Protein AF-A0A523VPF3-F1 (afdb_monomer)

pLDDT: mean 71.98, std 19.24, range [26.45, 93.44]

Solvent-accessible surface area (backbone atoms only — not comparable to full-atom values): 8593 Å² total; per-residue (Å²): 136,82,85,84,82,75,69,85,78,54,61,77,72,62,77,73,58,95,76,75,74,89,70,89,65,95,62,53,71,66,55,55,49,50,55,58,32,53,62,47,36,77,80,47,82,58,47,61,49,50,50,54,49,50,55,49,55,48,48,62,71,76,39,93,63,62,76,90,41,52,68,61,48,52,54,50,41,59,75,72,75,54,79,53,62,49,68,51,99,86,69,49,79,47,74,46,58,66,53,52,50,51,50,53,50,53,48,63,76,42,42,68,62,51,51,50,61,74,62,42,91,61,55,69,58,53,54,54,55,55,59,63,66,74,77,117

Mean predicted aligned error: 12.65 Å

Nearest PDB structures (foldseek):
  2xhs-assembly1_A  TM=2.782E-01  e=6.557E+00  Drosophila melanogaster

Secondary structure (DSSP, 8-state):
-------TTTHHHHTTSTT---------HHHHHHHHHHHHHTTSTTHHHHHHHHHHHHHHHH----TT-HHHHHHHHHHHT---EEE-TTS-EEE-HHHHHHHHHHHHHTHHHHHHHHH-TTHHHHHHHHHTTS--

Radius of gyration: 18.97 Å; Cα contacts (8 Å, |Δi|>4): 61; chains: 1; bounding box: 59×37×50 Å

Structure (mmCIF, N/CA/C/O backbone):
data_AF-A0A523VPF3-F1
#
_entry.id   AF-A0A523VPF3-F1
#
loop_
_atom_site.group_PDB
_atom_site.id
_atom_site.type_symbol
_atom_site.label_atom_id
_atom_site.label_alt_id
_atom_site.label_comp_id
_atom_site.label_asym_id
_atom_site.label_entity_id
_atom_site.label_seq_id
_atom_site.pdbx_PDB_ins_code
_atom_site.Cartn_x
_atom_site.Cartn_y
_atom_site.Cartn_z
_atom_site.occupancy
_atom_site.B_iso_or_equiv
_atom_site.auth_seq_id
_atom_site.auth_comp_id
_atom_site.auth_asym_id
_atom_site.auth_atom_id
_atom_site.pdbx_PDB_model_num
ATOM 1 N N . MET A 1 1 ? 1.398 -26.140 -9.622 1.00 32.06 1 MET A N 1
ATOM 2 C CA . MET A 1 1 ? 0.901 -25.031 -8.780 1.00 32.06 1 MET A CA 1
ATOM 3 C C . MET A 1 1 ? 2.091 -24.473 -8.028 1.00 32.06 1 MET A C 1
ATOM 5 O O . MET A 1 1 ? 2.711 -25.220 -7.288 1.00 32.06 1 MET A O 1
ATOM 9 N N . VAL A 1 2 ? 2.483 -23.229 -8.301 1.00 26.45 2 VAL A N 1
ATOM 10 C CA . VAL A 1 2 ? 3.569 -22.561 -7.570 1.00 26.45 2 VAL A CA 1
ATOM 11 C C . VAL A 1 2 ? 2.943 -21.930 -6.334 1.00 26.45 2 VAL A C 1
ATOM 13 O O . VAL A 1 2 ? 1.971 -21.189 -6.465 1.00 26.45 2 VAL A O 1
ATOM 16 N N . ASN A 1 3 ? 3.451 -22.278 -5.156 1.00 33.56 3 ASN A N 1
ATOM 17 C CA . ASN A 1 3 ? 3.017 -21.706 -3.888 1.00 33.56 3 ASN A CA 1
ATOM 18 C C . ASN A 1 3 ? 3.435 -20.224 -3.865 1.00 33.56 3 ASN A C 1
ATOM 20 O O . ASN A 1 3 ? 4.627 -19.927 -3.885 1.00 33.56 3 ASN A O 1
ATOM 24 N N . ARG A 1 4 ? 2.462 -19.308 -3.941 1.00 42.41 4 ARG A N 1
ATOM 25 C CA . ARG A 1 4 ? 2.676 -17.849 -4.049 1.00 42.41 4 ARG A CA 1
ATOM 26 C C . ARG A 1 4 ? 2.771 -17.156 -2.684 1.00 42.41 4 ARG A C 1
ATOM 28 O O . ARG A 1 4 ? 2.787 -15.934 -2.627 1.00 42.41 4 ARG A O 1
ATOM 35 N N . THR A 1 5 ? 2.825 -17.921 -1.598 1.00 45.38 5 THR A N 1
ATOM 36 C CA . THR A 1 5 ? 2.655 -17.410 -0.235 1.00 45.38 5 THR A CA 1
ATOM 37 C C . THR A 1 5 ? 3.970 -17.427 0.540 1.00 45.38 5 THR A C 1
ATOM 39 O O . THR A 1 5 ? 4.071 -18.028 1.604 1.00 45.38 5 THR A O 1
ATOM 42 N N . LEU A 1 6 ? 5.013 -16.808 -0.006 1.00 42.31 6 LEU A N 1
ATOM 43 C CA . LEU A 1 6 ? 6.240 -16.543 0.746 1.00 42.31 6 LEU A CA 1
ATOM 44 C C . LEU A 1 6 ? 6.408 -15.031 0.889 1.00 42.31 6 LEU A C 1
ATOM 46 O O . LEU A 1 6 ? 7.237 -14.410 0.235 1.00 42.31 6 LEU A O 1
ATOM 50 N N . ASP A 1 7 ? 5.569 -14.461 1.753 1.00 45.34 7 ASP A N 1
ATOM 51 C CA . ASP A 1 7 ? 5.782 -13.144 2.351 1.00 45.34 7 ASP A CA 1
ATOM 52 C C . ASP A 1 7 ? 6.894 -13.300 3.405 1.00 45.34 7 ASP A C 1
ATOM 54 O O . ASP A 1 7 ? 6.670 -13.734 4.539 1.00 45.34 7 ASP A O 1
ATOM 58 N N . TYR A 1 8 ? 8.138 -13.034 2.998 1.00 47.47 8 TYR A N 1
ATOM 59 C CA . TYR A 1 8 ? 9.315 -13.115 3.871 1.00 47.47 8 TYR A CA 1
ATOM 60 C C . TYR A 1 8 ? 9.364 -11.983 4.916 1.00 47.47 8 TYR A C 1
ATOM 62 O O . TYR A 1 8 ? 10.235 -12.001 5.787 1.00 47.47 8 TYR A O 1
ATOM 70 N N . GLY A 1 9 ? 8.453 -11.007 4.841 1.00 44.94 9 GLY A N 1
ATOM 71 C CA . GLY A 1 9 ? 8.417 -9.821 5.688 1.00 44.94 9 GLY A CA 1
ATOM 72 C C . GLY A 1 9 ? 7.473 -9.919 6.883 1.00 44.94 9 GLY A C 1
ATOM 73 O O . GLY A 1 9 ? 7.622 -9.125 7.801 1.00 44.94 9 GLY A O 1
ATOM 74 N N . PHE A 1 10 ? 6.537 -10.872 6.928 1.00 48.75 10 PHE A N 1
ATOM 75 C CA . PHE A 1 10 ? 5.525 -10.932 7.999 1.00 48.75 10 PHE A CA 1
ATOM 76 C C . PHE A 1 10 ? 5.789 -11.957 9.104 1.00 48.75 10 PHE A C 1
ATOM 78 O O . PHE A 1 10 ? 5.241 -11.851 10.203 1.00 48.75 10 PHE A O 1
ATOM 85 N N . ASN A 1 11 ? 6.663 -12.935 8.852 1.00 48.50 11 ASN A N 1
ATOM 86 C CA . ASN A 1 11 ? 6.980 -13.950 9.857 1.00 48.50 11 ASN A CA 1
ATOM 87 C C . ASN A 1 11 ? 7.479 -13.311 11.171 1.00 48.50 11 ASN A C 1
ATOM 89 O O . ASN A 1 11 ? 7.105 -13.764 12.244 1.00 48.50 11 ASN A O 1
ATOM 93 N N . TRP A 1 12 ? 8.235 -12.208 11.141 1.00 47.16 12 TRP A N 1
ATOM 94 C CA . TRP A 1 12 ? 8.788 -11.623 12.373 1.00 47.16 12 TRP A CA 1
ATOM 95 C C . TRP A 1 12 ? 7.761 -10.93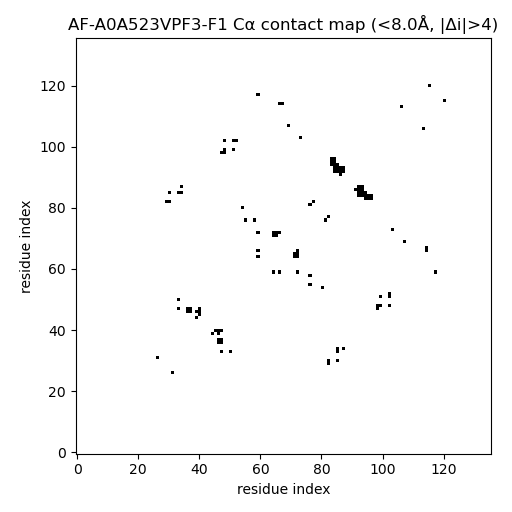7 13.293 1.00 47.16 12 TRP A C 1
ATOM 97 O O . TRP A 1 12 ? 8.069 -10.743 14.467 1.00 47.16 12 TRP A O 1
ATOM 107 N N . THR A 1 13 ? 6.567 -10.572 12.806 1.00 47.78 13 THR A N 1
ATOM 108 C CA . THR A 1 13 ? 5.525 -9.926 13.631 1.00 47.78 13 THR A CA 1
ATOM 109 C C . THR A 1 13 ? 4.607 -10.911 14.346 1.00 47.78 13 THR A C 1
ATOM 111 O O . THR A 1 13 ? 4.083 -10.564 15.398 1.00 47.78 13 THR A O 1
ATOM 114 N N . LEU A 1 14 ? 4.415 -12.122 13.810 1.00 48.91 14 LEU A N 1
ATOM 115 C CA . LEU A 1 14 ? 3.550 -13.140 14.425 1.00 48.91 14 LEU A CA 1
ATOM 116 C C . LEU A 1 14 ? 4.274 -13.984 15.486 1.00 48.91 14 LEU A C 1
ATOM 118 O O . LEU A 1 14 ? 3.645 -14.412 16.442 1.00 48.91 14 LEU A O 1
ATOM 122 N N . TYR A 1 15 ? 5.591 -14.191 15.367 1.00 46.84 15 TYR A N 1
ATOM 123 C CA . TYR A 1 15 ? 6.360 -15.009 16.324 1.00 46.84 15 TYR A CA 1
ATOM 124 C C . TYR A 1 15 ? 6.766 -14.281 17.620 1.00 46.84 15 TYR A C 1
ATOM 126 O O . TYR A 1 15 ? 7.568 -14.820 18.378 1.00 46.84 15 TYR A O 1
ATOM 134 N N . GLN A 1 16 ? 6.289 -13.057 17.877 1.00 44.59 16 GLN A N 1
ATOM 135 C CA . GLN A 1 16 ? 6.595 -12.352 19.136 1.00 44.59 16 GLN A CA 1
ATOM 136 C C . GLN A 1 16 ? 5.519 -12.502 20.218 1.00 44.59 16 GLN A C 1
ATOM 138 O O . GLN A 1 16 ? 5.767 -12.104 21.353 1.00 44.59 16 GLN A O 1
ATOM 143 N N . GLU A 1 17 ? 4.367 -13.099 19.910 1.00 40.12 17 GLU A N 1
ATOM 144 C CA . GLU A 1 17 ? 3.316 -13.366 20.897 1.00 40.12 17 GLU A CA 1
ATOM 145 C C . GLU A 1 17 ? 3.014 -14.873 20.928 1.00 40.12 17 GLU A C 1
ATOM 147 O O . GLU A 1 17 ? 2.164 -15.388 20.202 1.00 40.12 17 GLU A O 1
ATOM 152 N N . ASP A 1 18 ? 3.781 -15.583 21.762 1.00 42.88 18 ASP A N 1
ATOM 153 C CA . ASP A 1 18 ? 3.537 -16.967 22.181 1.00 42.88 18 ASP A CA 1
ATOM 154 C C . ASP A 1 18 ? 2.180 -17.056 22.910 1.00 42.88 18 ASP A C 1
ATOM 156 O O . ASP A 1 18 ? 2.148 -16.901 24.125 1.00 42.88 18 ASP A O 1
ATOM 160 N N . ASP A 1 19 ? 1.069 -17.221 22.178 1.00 38.59 19 ASP A N 1
ATOM 161 C CA . ASP A 1 19 ? -0.129 -17.995 22.600 1.00 38.59 19 ASP A CA 1
ATOM 162 C C . ASP A 1 19 ? -1.324 -17.922 21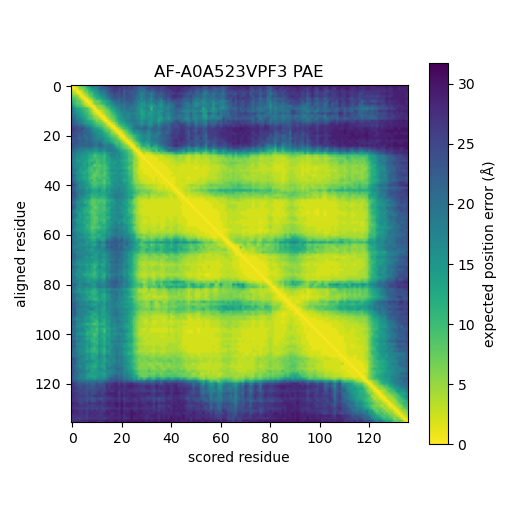.625 1.00 38.59 19 ASP A C 1
ATOM 164 O O . ASP A 1 19 ? -2.426 -18.367 21.949 1.00 38.59 19 ASP A O 1
ATOM 168 N N . ALA A 1 20 ? -1.168 -17.389 20.410 1.00 38.38 20 ALA A N 1
ATOM 169 C CA . ALA A 1 20 ? -2.259 -17.448 19.440 1.00 38.38 20 ALA A CA 1
ATOM 170 C C . ALA A 1 20 ? -2.351 -18.866 18.850 1.00 38.38 20 ALA A C 1
ATOM 172 O O . ALA A 1 20 ? -1.701 -19.185 17.851 1.00 38.38 20 ALA A O 1
ATOM 173 N N . THR A 1 21 ? -3.158 -19.733 19.470 1.00 40.03 21 THR A N 1
ATOM 174 C CA . THR A 1 21 ? -3.683 -20.928 18.810 1.00 40.03 21 THR A CA 1
ATOM 175 C C . THR A 1 21 ? -4.245 -20.503 17.459 1.00 40.03 21 THR A C 1
ATOM 177 O O . THR A 1 21 ? -5.157 -19.683 17.373 1.00 40.03 21 THR A O 1
ATOM 180 N N . ILE A 1 22 ? -3.647 -21.027 16.389 1.00 44.69 22 ILE A N 1
ATOM 181 C CA . ILE A 1 22 ? -4.115 -20.846 15.015 1.00 44.69 22 ILE A CA 1
ATOM 182 C C . ILE A 1 22 ? -5.401 -21.679 14.880 1.00 44.69 22 ILE A C 1
ATOM 184 O O . ILE A 1 22 ? -5.399 -22.763 14.305 1.00 44.69 22 ILE A O 1
ATOM 188 N N . GLU A 1 23 ? -6.478 -21.234 15.522 1.00 38.00 23 GLU A N 1
ATOM 189 C CA . GLU A 1 23 ? -7.818 -21.785 15.357 1.00 38.00 23 GLU A CA 1
ATOM 190 C C . GLU A 1 23 ? -8.444 -21.164 14.104 1.00 38.00 23 GLU A C 1
ATOM 192 O O . GLU A 1 23 ? -8.689 -19.961 14.054 1.00 38.00 23 GLU A O 1
ATOM 197 N N . ASP A 1 24 ? -8.636 -22.004 13.081 1.00 40.19 24 ASP A N 1
ATOM 198 C CA . ASP A 1 24 ? -9.627 -21.910 11.998 1.00 40.19 24 ASP A CA 1
ATOM 199 C C . ASP A 1 24 ? -10.078 -20.502 11.565 1.00 40.19 24 ASP A C 1
ATOM 201 O O . ASP A 1 24 ? -11.266 -20.177 11.559 1.00 40.19 24 ASP A O 1
ATOM 205 N N . TYR A 1 25 ? -9.138 -19.679 11.105 1.00 42.75 25 TYR A N 1
ATOM 206 C CA . TYR A 1 25 ? -9.469 -18.506 10.304 1.00 42.75 25 TYR A CA 1
ATOM 207 C C . TYR A 1 25 ? -9.124 -18.775 8.839 1.00 42.75 25 TYR A C 1
ATOM 209 O O . TYR A 1 25 ? -7.960 -18.782 8.449 1.00 42.75 25 TYR A O 1
ATOM 217 N N . ASP A 1 26 ? -10.164 -18.918 8.015 1.00 48.66 26 ASP A N 1
ATOM 218 C CA . ASP A 1 26 ? -10.135 -18.908 6.537 1.00 48.66 26 ASP A CA 1
ATOM 219 C C . ASP A 1 26 ? -9.645 -17.552 5.957 1.00 48.66 26 ASP A C 1
ATOM 221 O O . ASP A 1 26 ? -9.711 -17.290 4.753 1.00 48.66 26 ASP A O 1
ATOM 225 N N . ASP A 1 27 ? -9.162 -16.650 6.817 1.00 55.94 27 ASP A N 1
ATOM 226 C CA . ASP A 1 27 ? -8.673 -15.330 6.461 1.00 55.94 27 ASP A CA 1
ATOM 227 C C . ASP A 1 27 ? -7.277 -15.421 5.837 1.00 55.94 27 ASP A C 1
ATOM 229 O O . ASP A 1 27 ? -6.323 -15.943 6.413 1.00 55.94 27 ASP A O 1
ATOM 233 N N . SER A 1 28 ? -7.128 -14.839 4.647 1.00 71.75 28 SER A N 1
ATOM 234 C CA . SER A 1 28 ? -5.813 -14.673 4.019 1.00 71.75 28 SER A CA 1
ATOM 235 C C . SER A 1 28 ? -4.832 -13.918 4.938 1.00 71.75 28 SER A C 1
ATOM 237 O O . SER A 1 28 ? -5.233 -13.028 5.686 1.00 71.75 28 SER A O 1
ATOM 239 N N . ILE A 1 29 ? -3.528 -14.214 4.848 1.00 76.75 29 ILE A N 1
ATOM 240 C CA . ILE A 1 29 ? -2.468 -13.591 5.678 1.00 76.75 29 ILE A CA 1
ATOM 241 C C . ILE A 1 29 ? -2.548 -12.053 5.682 1.00 76.75 29 ILE A C 1
ATOM 243 O O . ILE A 1 29 ? -2.345 -11.415 6.713 1.00 76.75 29 ILE A O 1
ATOM 247 N N . ILE A 1 30 ? -2.897 -11.453 4.543 1.00 78.44 30 ILE A N 1
ATOM 248 C CA . ILE A 1 30 ? -3.057 -10.003 4.408 1.00 78.44 30 ILE A CA 1
ATOM 249 C C . ILE A 1 30 ? -4.268 -9.459 5.194 1.00 78.44 30 ILE A C 1
ATOM 251 O O . ILE A 1 30 ? -4.196 -8.354 5.725 1.00 78.44 30 ILE A O 1
ATOM 255 N N . SER A 1 31 ? -5.346 -10.235 5.355 1.00 81.00 31 SER A N 1
ATOM 256 C CA . SER A 1 31 ? -6.485 -9.877 6.220 1.00 81.00 31 SER A CA 1
ATOM 257 C C . SER A 1 31 ? -6.050 -9.801 7.687 1.00 81.00 31 SER A C 1
ATOM 259 O O . SER A 1 31 ? -6.334 -8.819 8.373 1.00 81.00 31 SER A O 1
ATOM 261 N N . LEU A 1 32 ? -5.265 -10.783 8.149 1.00 82.62 32 LEU A N 1
ATOM 262 C CA . LEU A 1 32 ? -4.704 -10.793 9.505 1.00 82.62 32 LEU A CA 1
ATOM 263 C C . LEU A 1 32 ? -3.762 -9.601 9.740 1.00 82.62 32 LEU A C 1
ATOM 265 O O . LEU A 1 32 ? -3.860 -8.926 10.767 1.00 82.62 32 LEU A O 1
ATOM 269 N N . GLN A 1 33 ? -2.894 -9.297 8.768 1.00 84.06 33 GLN A N 1
ATOM 270 C CA . GLN A 1 33 ? -2.038 -8.106 8.786 1.00 84.06 33 GLN A CA 1
ATOM 271 C C . GLN A 1 33 ? -2.858 -6.822 8.920 1.00 84.06 33 GLN A C 1
ATOM 273 O O . GLN A 1 33 ? -2.582 -6.002 9.796 1.00 84.06 33 GLN A O 1
ATOM 278 N N . LEU A 1 34 ? -3.870 -6.646 8.066 1.00 86.94 34 LEU A N 1
ATOM 279 C CA . LEU A 1 34 ? -4.703 -5.448 8.055 1.00 86.94 34 LEU A CA 1
ATOM 280 C C . LEU A 1 34 ? -5.450 -5.277 9.377 1.00 86.94 34 LEU A C 1
ATOM 282 O O . LEU A 1 34 ? -5.433 -4.177 9.927 1.00 86.94 34 LEU A O 1
ATOM 286 N N . LYS A 1 35 ? -6.025 -6.346 9.939 1.00 85.94 35 LYS A N 1
ATOM 287 C CA . LYS A 1 35 ? -6.663 -6.311 11.266 1.00 85.94 35 LYS A CA 1
ATOM 288 C C . LYS A 1 35 ? -5.677 -5.862 12.348 1.00 85.94 35 LYS A C 1
ATOM 290 O O . LYS A 1 35 ? -5.947 -4.901 13.067 1.00 85.94 35 LYS A O 1
ATOM 295 N N . HIS A 1 36 ? -4.498 -6.483 12.412 1.00 86.12 36 HIS A N 1
ATOM 296 C CA . HIS A 1 36 ? -3.472 -6.137 13.401 1.00 86.12 36 HIS A CA 1
ATOM 297 C C . HIS A 1 36 ? -3.000 -4.678 13.280 1.00 86.12 36 HIS A C 1
ATOM 299 O O . HIS A 1 36 ? -2.890 -3.957 14.276 1.00 86.12 36 HIS A O 1
ATOM 305 N N . PHE A 1 37 ? -2.716 -4.217 12.060 1.00 87.25 37 PHE A N 1
ATOM 306 C CA . PHE A 1 37 ? -2.227 -2.859 11.841 1.00 87.25 37 PHE A CA 1
ATOM 307 C C . PHE A 1 37 ? -3.315 -1.800 11.999 1.00 87.25 37 PHE A C 1
ATOM 309 O O . PHE A 1 37 ? -2.990 -0.694 12.422 1.00 87.25 37 PHE A O 1
ATOM 316 N N . THR A 1 38 ? -4.585 -2.134 11.769 1.00 87.06 38 THR A N 1
ATOM 317 C CA . THR A 1 38 ? -5.719 -1.237 12.043 1.00 87.06 38 THR A CA 1
ATOM 318 C C . THR A 1 38 ? -5.798 -0.890 13.530 1.00 87.06 38 THR A C 1
ATOM 320 O O . THR A 1 38 ? -5.960 0.277 13.885 1.00 87.06 38 THR A O 1
ATOM 323 N N . GLU A 1 39 ? -5.590 -1.867 14.417 1.00 84.50 39 GLU A N 1
ATOM 324 C CA . GLU A 1 39 ? -5.533 -1.615 15.862 1.00 84.50 39 GLU A CA 1
ATOM 325 C C . GLU A 1 39 ? -4.344 -0.721 16.249 1.00 84.50 39 GLU A C 1
ATOM 327 O O . GLU A 1 39 ? -4.481 0.208 17.049 1.00 84.50 39 G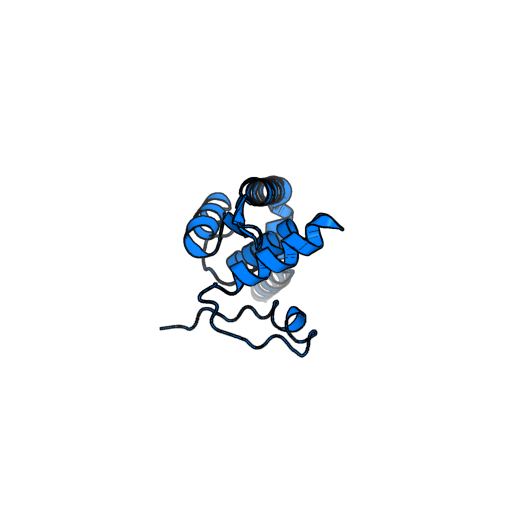LU A O 1
ATOM 332 N N . LYS A 1 40 ? -3.173 -0.922 15.630 1.00 83.88 40 LYS A N 1
ATOM 333 C CA . LYS A 1 40 ? -1.997 -0.060 15.859 1.00 83.88 40 LYS A CA 1
ATOM 334 C C . LYS A 1 40 ? -2.173 1.359 15.308 1.00 83.88 40 LYS A C 1
ATOM 336 O O . LYS A 1 40 ? -1.678 2.314 15.917 1.00 83.88 40 LYS A O 1
ATOM 341 N N . GLU A 1 41 ? -2.923 1.509 14.220 1.00 85.94 41 GLU A N 1
ATOM 342 C CA . GLU A 1 41 ? -3.246 2.784 13.569 1.00 85.94 41 GLU A CA 1
ATOM 343 C C . GLU A 1 41 ? -4.040 3.735 14.487 1.00 85.94 41 GLU A C 1
ATOM 345 O O . GLU A 1 41 ? -3.969 4.958 14.324 1.00 85.94 41 GLU A O 1
ATOM 350 N N . LYS A 1 42 ? -4.768 3.197 15.482 1.00 83.50 42 LYS A N 1
ATOM 351 C CA . LYS A 1 42 ? -5.475 3.988 16.510 1.00 83.50 42 LYS A CA 1
ATOM 352 C C . LYS A 1 42 ? -4.510 4.831 17.352 1.00 83.50 42 LYS A C 1
ATOM 354 O O . LYS A 1 42 ? -4.856 5.937 17.755 1.00 83.50 42 LYS A O 1
ATOM 359 N N . ASN A 1 43 ? -3.292 4.335 17.576 1.00 82.06 43 ASN A N 1
ATOM 360 C CA . ASN A 1 43 ? -2.281 4.990 18.412 1.00 82.06 43 ASN A CA 1
ATOM 361 C C . ASN A 1 43 ? -1.275 5.814 17.600 1.00 82.06 43 ASN A C 1
ATOM 363 O O . ASN A 1 43 ? -0.806 6.857 18.055 1.00 82.06 43 ASN A O 1
ATOM 367 N N . LYS A 1 44 ? -0.913 5.348 16.400 1.00 82.12 44 LYS A N 1
ATOM 368 C CA . LYS A 1 44 ? 0.026 6.038 15.511 1.00 82.12 44 LYS A CA 1
ATOM 369 C C . LYS A 1 44 ? -0.332 5.759 14.060 1.00 82.12 44 LYS A C 1
ATOM 371 O O . LYS A 1 44 ? -0.411 4.606 13.662 1.00 82.12 44 LYS A O 1
ATOM 376 N N . LYS A 1 45 ? -0.482 6.824 13.274 1.00 86.44 45 LYS A N 1
ATOM 377 C CA . LYS A 1 45 ? -0.801 6.733 11.847 1.00 86.44 45 LYS A CA 1
ATOM 378 C C . LYS A 1 45 ? 0.387 6.251 11.010 1.00 86.44 45 LYS A C 1
ATOM 380 O O . LYS A 1 45 ? 1.539 6.550 11.333 1.00 86.44 45 LYS A O 1
ATOM 385 N N . GLY A 1 46 ? 0.085 5.576 9.906 1.00 85.62 46 GLY A N 1
ATOM 386 C CA . GLY A 1 46 ? 1.013 5.194 8.846 1.00 85.62 46 GLY A CA 1
ATOM 387 C C . GLY A 1 46 ? 1.243 3.691 8.680 1.00 85.62 46 GLY A C 1
ATOM 388 O O . GLY A 1 46 ? 1.864 3.314 7.689 1.00 85.62 46 GLY A O 1
ATOM 389 N N . TYR A 1 47 ? 0.754 2.827 9.573 1.00 88.38 47 TYR A N 1
ATOM 390 C CA . TYR A 1 47 ? 0.952 1.378 9.459 1.00 88.38 47 TYR A CA 1
ATOM 391 C C . TYR A 1 47 ? 0.208 0.794 8.265 1.00 88.38 47 TYR A C 1
ATOM 393 O O . TYR A 1 47 ? 0.791 0.019 7.512 1.00 88.38 47 TYR A O 1
ATOM 401 N N . ILE A 1 48 ? -1.041 1.210 8.051 1.00 90.12 48 ILE A N 1
ATOM 402 C CA . ILE A 1 48 ? -1.835 0.749 6.904 1.00 90.12 48 ILE A CA 1
ATOM 403 C C . ILE A 1 48 ? -1.156 1.143 5.590 1.00 90.12 48 ILE A C 1
ATOM 405 O O . ILE A 1 48 ? -0.952 0.307 4.709 1.00 90.12 48 ILE A O 1
ATOM 409 N N . LYS A 1 49 ? -0.714 2.401 5.484 1.00 90.94 49 LYS A N 1
ATOM 410 C CA . LYS A 1 49 ? -0.011 2.884 4.290 1.00 90.94 49 LYS A CA 1
ATOM 411 C C . LYS A 1 49 ? 1.317 2.152 4.076 1.00 90.94 49 LYS A C 1
ATOM 413 O O . LYS A 1 49 ? 1.632 1.776 2.951 1.00 90.94 49 LYS A O 1
ATOM 418 N N . ALA A 1 50 ? 2.077 1.910 5.145 1.00 89.75 50 ALA A N 1
ATOM 419 C CA . ALA A 1 50 ? 3.331 1.163 5.077 1.00 89.75 50 ALA A CA 1
ATOM 420 C C . ALA A 1 50 ? 3.117 -0.288 4.623 1.00 89.75 50 ALA A C 1
ATOM 422 O O . ALA A 1 50 ? 3.892 -0.784 3.809 1.00 89.75 50 ALA A O 1
ATOM 423 N N . LEU A 1 51 ? 2.052 -0.943 5.095 1.00 89.81 51 LEU A N 1
ATOM 424 C CA . LEU A 1 51 ? 1.695 -2.299 4.692 1.00 89.81 51 LEU A CA 1
ATOM 425 C C . LEU A 1 51 ? 1.395 -2.373 3.189 1.00 89.81 51 LEU A C 1
ATOM 427 O O . LEU A 1 51 ? 2.001 -3.175 2.481 1.00 89.81 51 LEU A O 1
ATOM 431 N N . TYR A 1 52 ? 0.508 -1.515 2.678 1.00 90.50 52 TYR A N 1
ATOM 432 C CA . TYR A 1 52 ? 0.194 -1.496 1.245 1.00 90.50 52 TYR A CA 1
ATOM 433 C C . TYR A 1 52 ? 1.398 -1.122 0.388 1.00 90.50 52 TYR A C 1
ATOM 435 O O . TYR A 1 52 ? 1.601 -1.720 -0.668 1.00 90.50 52 TYR A O 1
ATOM 443 N N . LEU A 1 53 ? 2.217 -0.169 0.841 1.00 90.25 53 LEU A N 1
ATOM 444 C CA . LEU A 1 53 ? 3.445 0.196 0.145 1.00 90.25 53 LEU A CA 1
ATOM 445 C C . LEU A 1 53 ? 4.412 -0.991 0.078 1.00 90.25 53 LEU A C 1
ATOM 447 O O . LEU A 1 53 ? 4.974 -1.250 -0.981 1.00 90.25 53 LEU A O 1
ATOM 451 N N . HIS A 1 54 ? 4.574 -1.736 1.172 1.00 87.38 54 HIS A N 1
ATOM 452 C CA . HIS A 1 54 ? 5.409 -2.934 1.203 1.00 87.38 54 HIS A CA 1
ATOM 453 C C . HIS A 1 54 ? 4.927 -3.981 0.192 1.00 87.38 54 HIS A C 1
ATOM 455 O O . HIS A 1 54 ? 5.696 -4.385 -0.679 1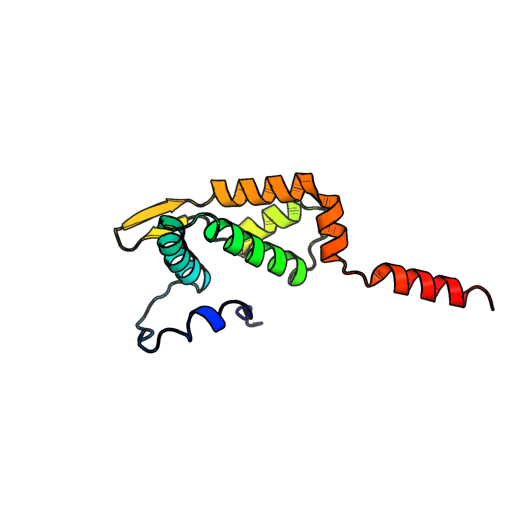.00 87.38 54 HIS A O 1
ATOM 461 N N . HIS A 1 55 ? 3.636 -4.324 0.222 1.00 86.69 55 HIS A N 1
ATOM 462 C CA . HIS A 1 55 ? 3.045 -5.281 -0.721 1.00 86.69 55 HIS A CA 1
ATOM 463 C C . HIS A 1 55 ? 3.158 -4.835 -2.176 1.00 86.69 55 HIS A C 1
ATOM 465 O O . HIS A 1 55 ? 3.374 -5.661 -3.065 1.00 86.69 55 HIS A O 1
ATOM 471 N N . LEU A 1 56 ? 3.026 -3.535 -2.434 1.00 87.88 56 LEU A N 1
ATOM 472 C CA . LEU A 1 56 ? 3.178 -2.962 -3.764 1.00 87.88 56 LEU A CA 1
ATOM 473 C C . LEU A 1 56 ? 4.630 -3.043 -4.254 1.00 87.88 56 LEU A C 1
ATOM 475 O O . LEU A 1 56 ? 4.867 -3.404 -5.405 1.00 87.88 56 LEU A O 1
ATOM 479 N N . LEU A 1 57 ? 5.609 -2.757 -3.393 1.00 85.94 57 LEU A N 1
ATOM 480 C CA . LEU A 1 57 ? 7.033 -2.899 -3.715 1.00 85.94 57 LEU A CA 1
ATOM 481 C C . LEU A 1 57 ? 7.424 -4.359 -3.965 1.00 85.94 57 LEU A C 1
ATOM 483 O O . LEU A 1 57 ? 8.190 -4.637 -4.889 1.00 85.94 57 LEU A O 1
ATOM 487 N N . ASP A 1 58 ? 6.862 -5.295 -3.207 1.00 83.56 58 ASP A N 1
ATOM 488 C CA . ASP A 1 58 ? 7.035 -6.720 -3.482 1.00 83.56 58 ASP A CA 1
ATOM 489 C C . ASP A 1 58 ? 6.376 -7.107 -4.805 1.00 83.56 58 ASP A C 1
ATOM 491 O O . ASP A 1 58 ? 6.968 -7.835 -5.597 1.00 83.56 58 ASP A O 1
ATOM 495 N N . PHE A 1 59 ? 5.212 -6.539 -5.130 1.00 85.44 59 PHE A N 1
ATOM 496 C CA . PHE A 1 59 ? 4.569 -6.744 -6.427 1.00 85.44 59 PHE A CA 1
ATOM 497 C C . PHE A 1 59 ? 5.438 -6.263 -7.603 1.00 85.44 59 PHE A C 1
ATOM 499 O O . PHE A 1 59 ? 5.509 -6.947 -8.626 1.00 85.44 59 PHE A O 1
ATOM 506 N N . PHE A 1 60 ? 6.159 -5.144 -7.458 1.00 81.38 60 PHE A N 1
ATOM 507 C CA . PHE A 1 60 ? 7.146 -4.701 -8.455 1.00 81.38 60 PHE A CA 1
ATOM 508 C C . PHE A 1 60 ? 8.283 -5.713 -8.665 1.00 81.38 60 PHE A C 1
ATOM 510 O O . PHE A 1 60 ? 8.782 -5.834 -9.780 1.00 81.38 60 PHE A O 1
ATOM 517 N N . LYS A 1 61 ? 8.707 -6.426 -7.614 1.00 76.81 61 LYS A N 1
ATOM 518 C CA . LYS A 1 61 ? 9.801 -7.412 -7.680 1.00 76.81 61 LYS A CA 1
ATOM 519 C C . LYS A 1 61 ? 9.343 -8.784 -8.166 1.00 76.81 61 LYS A C 1
ATOM 521 O O . LYS A 1 61 ? 10.074 -9.463 -8.881 1.00 76.81 61 LYS A O 1
ATOM 526 N N . GLU A 1 62 ? 8.158 -9.206 -7.746 1.00 78.94 62 GLU A N 1
ATOM 527 C CA . GLU A 1 62 ? 7.606 -10.533 -8.023 1.00 78.94 62 GLU A CA 1
ATOM 528 C C . GLU A 1 62 ? 7.004 -10.644 -9.424 1.00 78.94 62 GLU A C 1
ATOM 530 O O . GLU A 1 62 ? 6.864 -11.749 -9.955 1.00 78.94 62 GLU A O 1
ATOM 535 N N . THR A 1 63 ? 6.615 -9.518 -10.027 1.00 69.81 63 THR A N 1
ATOM 536 C CA . THR A 1 63 ? 5.942 -9.517 -11.324 1.00 69.81 63 THR A CA 1
ATOM 537 C C . THR A 1 63 ? 6.827 -8.973 -12.438 1.00 69.81 63 THR A C 1
ATOM 539 O O . THR A 1 63 ? 7.541 -7.991 -12.286 1.00 69.81 63 THR A O 1
ATOM 542 N N . TYR A 1 64 ? 6.728 -9.584 -13.621 1.00 67.44 64 TYR A N 1
ATOM 543 C CA . TYR A 1 64 ? 7.372 -9.098 -14.848 1.00 67.44 64 TYR A CA 1
ATOM 544 C C . TYR A 1 64 ? 6.608 -7.929 -15.496 1.00 67.44 64 TYR A C 1
ATOM 546 O O . TYR A 1 64 ? 6.726 -7.700 -16.703 1.00 67.44 64 TYR A O 1
ATOM 554 N N . VAL A 1 65 ? 5.764 -7.221 -14.737 1.00 73.31 65 VAL A N 1
ATOM 555 C CA . VAL A 1 65 ? 5.043 -6.064 -15.270 1.00 73.31 65 VAL A CA 1
ATOM 556 C C . VAL A 1 65 ? 6.063 -4.980 -15.591 1.00 73.31 65 VAL A C 1
ATOM 558 O O . VAL A 1 65 ? 7.002 -4.731 -14.837 1.00 73.31 65 VAL A O 1
ATOM 561 N N . ASN A 1 66 ? 5.892 -4.337 -16.744 1.00 73.62 66 ASN A N 1
ATOM 562 C CA . ASN A 1 66 ? 6.746 -3.230 -17.131 1.00 73.62 66 ASN A CA 1
ATOM 563 C C . ASN A 1 66 ? 6.611 -2.092 -16.105 1.00 73.62 66 ASN A C 1
ATOM 565 O O . ASN A 1 66 ? 5.613 -1.371 -16.110 1.00 73.62 66 ASN A O 1
ATOM 569 N N . ILE A 1 67 ? 7.642 -1.916 -15.275 1.00 75.50 67 ILE A N 1
ATOM 570 C CA . ILE A 1 67 ? 7.677 -0.928 -14.192 1.00 75.50 67 ILE A CA 1
ATOM 571 C C . ILE A 1 67 ? 7.510 0.512 -14.689 1.00 75.50 67 ILE A C 1
ATOM 573 O O . ILE A 1 67 ? 7.047 1.356 -13.936 1.00 75.50 67 ILE A O 1
ATOM 577 N N . TYR A 1 68 ? 7.821 0.793 -15.961 1.00 77.75 68 TYR A N 1
ATOM 578 C CA . TYR A 1 68 ? 7.638 2.121 -16.555 1.00 77.75 68 TYR A CA 1
ATOM 579 C C . TYR A 1 68 ? 6.175 2.455 -16.863 1.00 77.75 68 TYR A C 1
ATOM 581 O O . TYR A 1 68 ? 5.859 3.604 -17.170 1.00 77.75 68 TYR A O 1
ATOM 589 N N . ASN A 1 69 ? 5.285 1.463 -16.802 1.00 84.06 69 ASN A N 1
ATOM 590 C CA . ASN A 1 69 ? 3.847 1.653 -16.903 1.00 84.06 69 ASN A CA 1
ATOM 591 C C . ASN A 1 69 ? 3.209 1.486 -15.518 1.00 84.06 69 ASN A C 1
ATOM 593 O O . ASN A 1 69 ? 2.584 0.467 -15.226 1.00 84.06 69 ASN A O 1
ATOM 597 N N . LEU A 1 70 ? 3.394 2.498 -14.664 1.00 85.44 70 LEU A N 1
ATOM 598 C CA . LEU A 1 70 ? 2.882 2.500 -13.289 1.00 85.44 70 LEU A CA 1
ATOM 599 C C . LEU A 1 70 ? 1.368 2.288 -13.216 1.00 85.44 70 LEU A C 1
ATOM 601 O O . LEU A 1 70 ? 0.915 1.565 -12.338 1.00 85.44 70 LEU A O 1
ATOM 605 N N . GLU A 1 71 ? 0.595 2.832 -14.160 1.00 86.75 71 GLU A N 1
ATOM 606 C CA . GLU A 1 71 ? -0.857 2.608 -14.197 1.00 86.75 71 GLU A CA 1
ATOM 607 C C . GLU A 1 71 ? -1.195 1.125 -14.350 1.00 86.75 71 GLU A C 1
ATOM 609 O O . GLU A 1 71 ? -2.040 0.603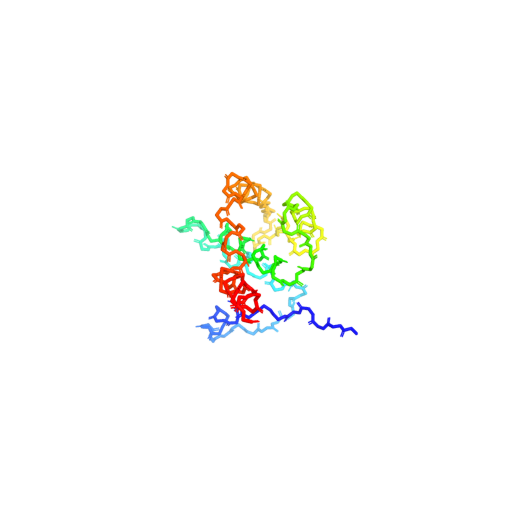 -13.629 1.00 86.75 71 GLU A O 1
ATOM 614 N N . LEU A 1 72 ? -0.484 0.420 -15.236 1.00 86.75 72 LEU A N 1
ATOM 615 C CA . LEU A 1 72 ? -0.671 -1.016 -15.411 1.00 86.75 72 LEU A CA 1
ATOM 616 C C . LEU A 1 72 ? -0.241 -1.800 -14.165 1.00 86.75 72 LEU A C 1
ATOM 618 O O . LEU A 1 72 ? -0.892 -2.781 -13.812 1.00 86.75 72 LEU A O 1
ATOM 622 N N . VAL A 1 73 ? 0.836 -1.384 -13.493 1.00 86.56 73 VAL A N 1
ATOM 623 C CA . VAL A 1 73 ? 1.259 -2.009 -12.230 1.00 86.56 73 VAL A CA 1
ATOM 624 C C . VAL A 1 73 ? 0.172 -1.850 -11.173 1.00 86.56 73 VAL A C 1
ATOM 626 O O . VAL A 1 73 ? -0.212 -2.836 -10.550 1.00 86.56 73 VAL A O 1
ATOM 629 N N . PHE A 1 74 ? -0.360 -0.643 -11.004 1.00 89.00 74 PHE A N 1
ATOM 630 C CA . PHE A 1 74 ? -1.403 -0.342 -10.027 1.00 89.00 74 PHE A CA 1
ATOM 631 C C . PHE A 1 74 ? -2.702 -1.091 -10.321 1.00 89.00 74 PHE A C 1
ATOM 633 O O . PHE A 1 74 ? -3.268 -1.709 -9.420 1.00 89.00 74 PHE A O 1
ATOM 640 N N . GLU A 1 75 ? -3.133 -1.131 -11.583 1.00 88.38 75 GLU A N 1
ATOM 641 C CA . GLU A 1 75 ? -4.299 -1.913 -12.000 1.00 88.38 75 GLU A CA 1
ATOM 642 C C . GLU A 1 75 ? -4.111 -3.402 -11.676 1.00 88.38 75 GLU A C 1
ATOM 644 O O . GLU A 1 75 ? -4.993 -4.049 -11.106 1.00 88.38 75 GLU A O 1
ATOM 649 N N . LYS A 1 76 ? -2.935 -3.958 -11.993 1.00 85.62 76 LYS A N 1
ATOM 650 C CA . LYS A 1 76 ? -2.638 -5.371 -11.736 1.00 85.62 76 LYS A CA 1
ATOM 651 C C . LYS A 1 76 ? -2.481 -5.670 -10.249 1.00 85.62 76 LYS A C 1
ATOM 653 O O . LYS A 1 76 ? -2.862 -6.762 -9.831 1.00 85.62 76 LYS A O 1
ATOM 658 N N . PHE A 1 77 ? -1.967 -4.735 -9.461 1.00 87.31 77 PHE A N 1
ATOM 659 C CA . PHE A 1 77 ? -1.862 -4.870 -8.012 1.00 87.31 77 PHE A CA 1
ATOM 660 C C . PHE A 1 77 ? -3.251 -4.950 -7.364 1.00 87.31 77 PHE A C 1
ATOM 662 O O . PHE A 1 77 ? -3.518 -5.896 -6.619 1.00 87.31 77 PHE A O 1
ATOM 669 N N . LEU A 1 78 ? -4.163 -4.046 -7.746 1.00 85.94 78 LEU A N 1
ATOM 670 C CA . LEU A 1 78 ? -5.561 -4.061 -7.300 1.00 85.94 78 LEU A CA 1
ATOM 671 C C . LEU A 1 78 ? -6.291 -5.352 -7.693 1.00 85.94 78 LEU A C 1
ATOM 673 O O . LEU A 1 78 ? -7.052 -5.892 -6.900 1.00 85.94 78 LEU A O 1
ATOM 677 N N . GLN A 1 79 ? -6.049 -5.869 -8.901 1.00 82.00 79 GLN A N 1
ATOM 678 C CA . GLN A 1 79 ? -6.708 -7.088 -9.385 1.00 82.00 79 GLN A CA 1
ATOM 679 C C . GLN A 1 79 ? -6.228 -8.371 -8.690 1.00 82.00 79 GLN A C 1
ATOM 681 O O . GLN A 1 79 ? -6.993 -9.328 -8.614 1.00 82.00 79 GLN A O 1
ATOM 686 N N . ASN A 1 80 ? -4.963 -8.440 -8.258 1.00 72.12 80 ASN A N 1
ATOM 687 C CA . ASN A 1 80 ? -4.334 -9.722 -7.914 1.00 72.12 80 ASN A CA 1
ATOM 688 C C . ASN A 1 80 ? -3.939 -9.895 -6.445 1.00 72.12 80 ASN A C 1
ATOM 690 O O . ASN A 1 80 ? -3.819 -11.042 -6.016 1.00 72.12 80 ASN A O 1
ATOM 694 N N . LYS A 1 81 ? -3.643 -8.818 -5.705 1.00 71.38 81 LYS A N 1
ATOM 695 C CA . LYS A 1 81 ? -2.951 -8.940 -4.404 1.00 71.38 81 LYS A CA 1
ATOM 696 C C . LYS A 1 81 ? -3.538 -8.071 -3.287 1.00 71.38 81 LYS A C 1
ATOM 698 O O . LYS A 1 81 ? -3.157 -8.250 -2.137 1.00 71.38 81 LYS A O 1
ATOM 703 N N . VAL A 1 82 ? -4.463 -7.162 -3.595 1.00 78.00 82 VAL A N 1
ATOM 704 C CA . VAL A 1 82 ? -5.013 -6.208 -2.622 1.00 78.00 82 VAL A CA 1
ATOM 705 C C . VAL A 1 82 ? -6.384 -6.638 -2.107 1.00 78.00 82 VAL A C 1
ATOM 707 O O . VAL A 1 82 ? -7.312 -6.854 -2.882 1.00 78.00 82 VAL A O 1
ATOM 710 N N . LEU A 1 83 ? -6.519 -6.677 -0.782 1.00 82.94 83 LEU A N 1
ATOM 711 C CA . LEU A 1 83 ? -7.804 -6.524 -0.103 1.00 82.94 83 LEU A CA 1
ATOM 712 C C . LEU A 1 83 ? -8.061 -5.030 0.074 1.00 82.94 83 LEU A C 1
ATOM 714 O O . LEU A 1 83 ? -7.218 -4.350 0.635 1.00 82.94 83 LEU A O 1
ATOM 718 N N . ILE A 1 84 ? -9.187 -4.516 -0.417 1.00 85.19 84 ILE A N 1
ATOM 719 C CA . ILE A 1 84 ? -9.541 -3.084 -0.301 1.00 85.19 84 ILE A CA 1
ATOM 720 C C . ILE A 1 84 ? -10.377 -2.835 0.956 1.00 85.19 84 ILE A C 1
ATOM 722 O O . ILE A 1 84 ? -10.434 -1.720 1.466 1.00 85.19 84 ILE A O 1
ATOM 726 N N . GLU A 1 85 ? -11.014 -3.879 1.474 1.00 86.94 85 GLU A N 1
ATOM 727 C CA . GLU A 1 85 ? -11.889 -3.802 2.629 1.00 86.94 85 GLU A CA 1
ATOM 728 C C . GLU A 1 85 ? -11.711 -5.012 3.538 1.00 86.94 85 GLU A C 1
ATOM 730 O O . GLU A 1 85 ? -11.405 -6.116 3.080 1.00 86.94 85 GLU A O 1
ATOM 735 N N . ILE A 1 86 ? -11.906 -4.783 4.833 1.00 87.38 86 ILE A N 1
ATOM 736 C CA . ILE A 1 86 ? -12.012 -5.829 5.849 1.00 87.38 86 ILE A CA 1
ATOM 737 C C . ILE A 1 86 ? -13.210 -5.542 6.749 1.00 87.38 86 ILE A C 1
ATOM 739 O O . ILE A 1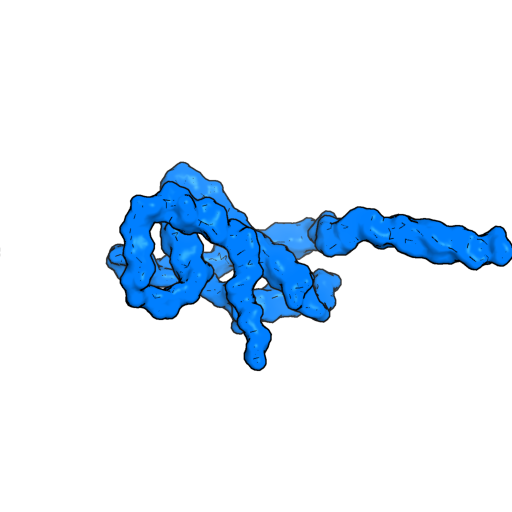 86 ? -13.685 -4.408 6.842 1.00 87.38 86 ILE A O 1
ATOM 743 N N . THR A 1 87 ? -13.646 -6.569 7.467 1.00 84.56 87 THR A N 1
ATOM 744 C CA . THR A 1 87 ? -14.521 -6.411 8.628 1.00 84.56 87 THR A CA 1
ATOM 745 C C . THR A 1 87 ? -13.676 -6.530 9.892 1.00 84.56 87 THR A C 1
ATOM 747 O O . THR A 1 87 ? -12.898 -7.481 10.031 1.00 84.56 87 THR A O 1
ATOM 750 N N . ASP A 1 88 ? -13.783 -5.548 10.784 1.00 79.12 88 ASP A N 1
ATOM 751 C CA . ASP A 1 88 ? -13.094 -5.574 12.073 1.00 79.12 88 ASP A CA 1
ATOM 752 C C . ASP A 1 88 ? -13.763 -6.546 13.064 1.00 79.12 88 ASP A C 1
ATOM 754 O O . ASP A 1 88 ? -14.774 -7.189 12.771 1.00 79.12 88 ASP A O 1
ATOM 758 N N . THR A 1 89 ? -13.185 -6.679 14.258 1.00 74.31 89 THR A N 1
ATOM 759 C CA . THR A 1 89 ? -13.709 -7.563 15.312 1.00 74.31 89 THR A CA 1
ATOM 760 C C . THR A 1 89 ? -15.044 -7.097 15.897 1.00 74.31 89 THR A C 1
ATOM 762 O O . THR A 1 89 ? -15.716 -7.875 16.568 1.00 74.31 89 THR A O 1
ATOM 765 N N . GLU A 1 90 ? -15.432 -5.844 15.663 1.00 78.88 90 GLU A N 1
ATOM 766 C CA . GLU A 1 90 ? -16.699 -5.252 16.103 1.00 78.88 90 GLU A CA 1
ATOM 767 C C . GLU A 1 90 ? -17.792 -5.357 15.022 1.00 78.88 90 GLU A C 1
ATOM 769 O O . GLU A 1 90 ? -18.947 -5.012 15.270 1.00 78.88 90 GLU A O 1
ATOM 774 N N . GLY A 1 91 ? -17.457 -5.877 13.836 1.00 80.00 91 GLY A N 1
ATOM 775 C CA . GLY A 1 91 ? -18.369 -6.000 12.702 1.00 80.00 91 GLY A CA 1
ATOM 776 C C . GLY A 1 91 ? -18.431 -4.756 11.811 1.00 80.00 91 GLY A C 1
ATOM 777 O O . GLY A 1 91 ? -19.272 -4.699 10.913 1.00 80.00 91 GLY A O 1
ATOM 778 N N . ASN A 1 92 ? -17.560 -3.765 12.016 1.00 84.50 92 ASN A N 1
ATOM 779 C CA . ASN A 1 92 ? -17.496 -2.581 11.167 1.00 84.50 92 ASN A CA 1
ATOM 780 C C . ASN A 1 92 ? -16.727 -2.880 9.879 1.00 84.50 92 ASN A C 1
ATOM 782 O O . ASN A 1 92 ? -15.678 -3.527 9.883 1.00 84.50 92 ASN A O 1
ATOM 786 N N . HIS A 1 93 ? -17.225 -2.343 8.768 1.00 88.81 93 HIS A N 1
ATOM 787 C CA . HIS A 1 93 ? -16.532 -2.389 7.487 1.00 88.81 93 HIS A CA 1
ATOM 788 C C . HIS A 1 93 ? -15.525 -1.246 7.394 1.00 88.81 93 HIS A C 1
ATOM 790 O O . HIS A 1 93 ? -15.892 -0.073 7.479 1.00 88.81 93 HIS A O 1
ATOM 796 N N . ILE A 1 94 ? -14.263 -1.597 7.182 1.00 87.38 94 ILE A N 1
ATOM 797 C CA . ILE A 1 94 ? -13.169 -0.646 7.015 1.00 87.38 94 ILE A CA 1
ATOM 798 C C . ILE A 1 94 ? -12.706 -0.724 5.569 1.00 87.38 94 ILE A C 1
ATOM 800 O O . ILE A 1 94 ? -12.358 -1.799 5.085 1.00 87.38 94 ILE A O 1
ATOM 804 N N . ASN A 1 95 ? -12.718 0.418 4.886 1.00 89.19 95 ASN A N 1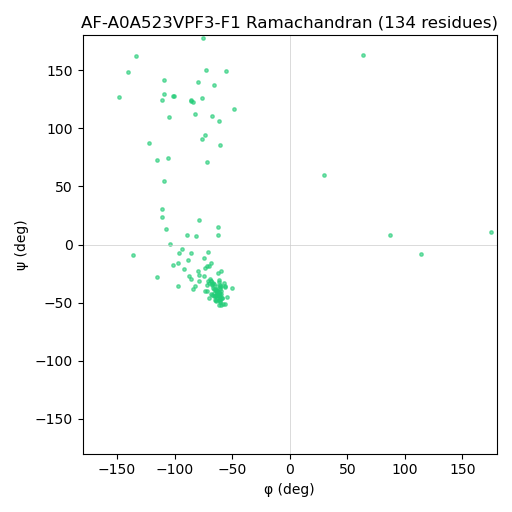
ATOM 805 C CA . ASN A 1 95 ? -12.310 0.546 3.494 1.00 89.19 95 ASN A CA 1
ATOM 806 C C . ASN A 1 95 ? -10.988 1.317 3.418 1.00 89.19 95 ASN A C 1
ATOM 808 O O . ASN A 1 95 ? -10.879 2.395 3.994 1.00 89.19 95 ASN A O 1
ATOM 812 N N . PHE A 1 96 ? -10.016 0.765 2.698 1.00 91.12 96 PHE A N 1
ATOM 813 C CA . PHE A 1 96 ? -8.652 1.282 2.589 1.00 91.12 96 PHE A CA 1
ATOM 814 C C . PHE A 1 96 ? -8.340 1.926 1.231 1.00 91.12 96 PHE A C 1
ATOM 816 O O . PHE A 1 96 ? -7.178 2.134 0.868 1.00 91.12 96 PHE A O 1
ATOM 823 N N . GLN A 1 97 ? -9.368 2.188 0.422 1.00 90.69 97 GLN A N 1
ATOM 824 C CA . GLN A 1 97 ? -9.207 2.736 -0.922 1.00 90.69 97 GLN A CA 1
ATOM 825 C C . GLN A 1 97 ? -8.499 4.094 -0.900 1.00 90.69 97 GLN A C 1
ATOM 827 O O . GLN A 1 97 ? -7.711 4.379 -1.802 1.00 90.69 97 GLN A O 1
ATOM 832 N N . GLU A 1 98 ? -8.757 4.923 0.113 1.00 91.50 98 GLU A N 1
ATOM 833 C CA . GLU A 1 98 ? -8.120 6.234 0.258 1.00 91.50 98 GLU A CA 1
ATOM 834 C C . GLU A 1 98 ? -6.608 6.087 0.471 1.00 91.50 98 GLU A C 1
ATOM 836 O O . GLU A 1 98 ? -5.818 6.683 -0.262 1.00 91.50 98 GLU A O 1
ATOM 841 N N . GLU A 1 99 ? -6.187 5.216 1.389 1.00 92.12 99 GLU A N 1
ATOM 842 C CA . GLU A 1 99 ? -4.778 4.941 1.661 1.00 92.12 99 GLU A CA 1
ATOM 843 C C . GLU A 1 99 ? -4.050 4.409 0.426 1.00 92.12 99 GLU A C 1
ATOM 845 O O . GLU A 1 99 ? -2.936 4.845 0.126 1.00 92.12 99 GLU A O 1
ATOM 850 N N . ILE A 1 100 ? -4.682 3.497 -0.317 1.00 91.38 100 ILE A N 1
ATOM 851 C CA . ILE A 1 100 ? -4.117 2.938 -1.549 1.00 91.38 100 ILE A CA 1
ATOM 852 C C . ILE A 1 100 ? -3.971 4.030 -2.619 1.00 91.38 100 ILE A C 1
ATOM 854 O O . ILE A 1 100 ? -2.925 4.136 -3.265 1.00 91.38 100 ILE A O 1
ATOM 858 N N . GLN A 1 101 ? -4.992 4.875 -2.795 1.00 91.94 101 GLN A N 1
ATOM 859 C CA . GLN A 1 101 ? -4.954 5.976 -3.760 1.00 91.94 101 GLN A CA 1
ATOM 860 C C . GLN A 1 101 ? -3.881 7.009 -3.422 1.00 91.94 101 GLN A C 1
ATOM 862 O O . GLN A 1 101 ? -3.194 7.494 -4.326 1.00 91.94 101 GLN A O 1
ATOM 867 N N . GLU A 1 102 ? -3.698 7.328 -2.142 1.00 93.38 102 GLU A N 1
ATOM 868 C CA . GLU A 1 102 ? -2.625 8.212 -1.700 1.00 93.38 102 GLU A CA 1
ATOM 869 C C . GLU A 1 102 ? -1.239 7.647 -2.027 1.00 93.38 102 GLU A C 1
ATOM 871 O O . GLU A 1 102 ? -0.388 8.379 -2.536 1.00 93.38 102 GLU A O 1
ATOM 876 N N . ILE A 1 103 ? -1.014 6.347 -1.802 1.00 92.81 103 ILE A N 1
ATOM 877 C CA . ILE A 1 103 ? 0.249 5.683 -2.160 1.00 92.81 103 ILE A CA 1
ATOM 878 C C . ILE A 1 103 ? 0.488 5.776 -3.666 1.00 92.81 103 ILE A C 1
ATOM 880 O O . ILE A 1 103 ? 1.570 6.173 -4.098 1.00 92.81 103 ILE A O 1
ATOM 884 N N . PHE A 1 104 ? -0.514 5.450 -4.483 1.00 91.75 104 PHE A N 1
ATOM 885 C CA . PHE A 1 104 ? -0.381 5.520 -5.939 1.00 91.75 104 PHE A CA 1
ATOM 886 C C . PHE A 1 104 ? -0.086 6.937 -6.420 1.00 91.75 104 PHE A C 1
ATOM 888 O O . PHE A 1 104 ? 0.763 7.128 -7.293 1.00 91.75 104 PHE A O 1
ATOM 895 N N . LYS A 1 105 ? -0.750 7.938 -5.835 1.00 93.44 105 LYS A N 1
ATOM 896 C CA . LYS A 1 105 ? -0.482 9.345 -6.127 1.00 93.44 105 LYS A CA 1
ATOM 897 C C . LYS A 1 105 ? 0.964 9.705 -5.787 1.00 93.44 105 LYS A C 1
ATOM 899 O O . LYS A 1 105 ? 1.656 10.238 -6.651 1.00 93.44 105 LYS A O 1
ATOM 904 N N . LEU A 1 106 ? 1.433 9.350 -4.590 1.00 92.12 106 LEU A N 1
ATOM 905 C CA . LEU A 1 106 ? 2.799 9.624 -4.144 1.00 92.12 106 LEU A CA 1
ATOM 906 C C . LEU A 1 106 ? 3.837 8.995 -5.083 1.00 92.12 106 LEU A C 1
ATOM 908 O O . LEU A 1 106 ? 4.785 9.655 -5.501 1.00 92.12 106 LEU A O 1
ATOM 912 N N . LEU A 1 107 ? 3.647 7.731 -5.458 1.00 90.50 107 LEU A N 1
ATOM 913 C CA . LEU A 1 107 ? 4.559 7.032 -6.364 1.00 90.50 107 LEU A CA 1
ATOM 914 C C . LEU A 1 107 ? 4.527 7.605 -7.784 1.00 90.50 107 LEU A C 1
ATOM 916 O O . LEU A 1 107 ? 5.562 7.667 -8.444 1.00 90.50 107 LEU A O 1
ATOM 920 N N . ARG A 1 108 ? 3.363 8.061 -8.259 1.00 89.56 108 ARG A N 1
ATOM 921 C CA . ARG A 1 108 ? 3.236 8.724 -9.563 1.00 89.56 108 ARG A CA 1
ATOM 922 C C . ARG A 1 108 ? 3.979 10.062 -9.585 1.00 89.56 108 ARG A C 1
ATOM 924 O O . ARG A 1 108 ? 4.639 10.370 -10.578 1.00 89.56 108 ARG A O 1
ATOM 931 N N . GLU A 1 109 ? 3.874 10.837 -8.508 1.00 93.38 109 GLU A N 1
ATOM 932 C CA . GLU A 1 109 ? 4.561 12.125 -8.346 1.00 93.38 109 GLU A CA 1
ATOM 933 C C . GLU A 1 109 ? 6.086 11.953 -8.249 1.00 93.38 109 GLU A C 1
ATOM 935 O O . GLU A 1 109 ? 6.820 12.771 -8.796 1.00 93.38 109 GLU A O 1
ATOM 940 N N . ASN A 1 110 ? 6.560 10.844 -7.666 1.00 90.25 110 ASN A N 1
ATOM 941 C CA . ASN A 1 110 ? 7.985 10.557 -7.443 1.00 90.25 110 ASN A CA 1
ATOM 942 C C . ASN A 1 110 ? 8.518 9.403 -8.319 1.00 90.25 110 ASN A C 1
ATOM 944 O O . ASN A 1 110 ? 9.429 8.668 -7.937 1.00 90.25 110 ASN A O 1
ATOM 948 N N . LYS A 1 111 ? 7.947 9.221 -9.517 1.00 86.81 111 LYS A N 1
ATOM 949 C CA . LYS A 1 111 ? 8.221 8.061 -10.388 1.00 86.81 111 LYS A CA 1
ATOM 950 C C . LYS A 1 111 ? 9.699 7.876 -10.749 1.00 86.81 111 LYS A C 1
ATOM 952 O O . LYS A 1 111 ? 10.145 6.751 -10.943 1.00 86.81 111 LYS A O 1
ATOM 957 N N . GLU A 1 112 ? 10.452 8.966 -10.889 1.00 85.44 112 GLU A N 1
ATOM 958 C CA . GLU A 1 112 ? 11.857 8.913 -11.309 1.00 85.44 112 GLU A CA 1
ATOM 959 C C . GLU A 1 112 ? 12.740 8.308 -10.217 1.00 85.44 112 GLU A C 1
ATOM 961 O O . GLU A 1 112 ? 13.512 7.391 -10.498 1.00 85.44 112 GLU A O 1
ATOM 966 N N . GLU A 1 113 ? 12.560 8.759 -8.974 1.00 87.06 113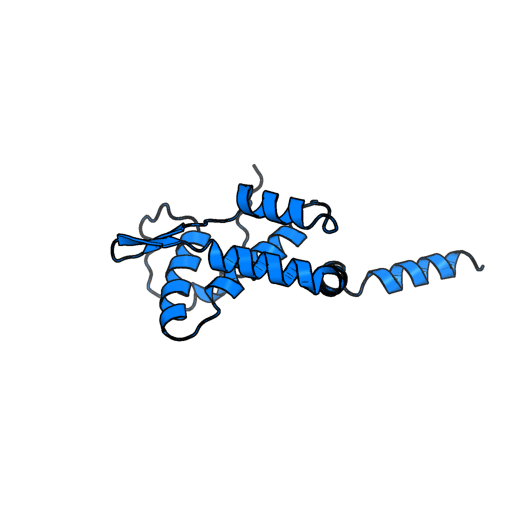 GLU A N 1
ATOM 967 C CA . GLU A 1 113 ? 13.232 8.219 -7.788 1.00 87.06 113 GLU A CA 1
ATOM 968 C C . GLU A 1 113 ? 12.865 6.747 -7.587 1.00 87.06 113 GLU A C 1
ATOM 970 O O . GLU A 1 113 ? 13.746 5.896 -7.470 1.00 87.06 113 GLU A O 1
ATOM 975 N N . LEU A 1 114 ? 11.571 6.423 -7.699 1.00 85.38 114 LEU A N 1
ATOM 976 C CA . LEU A 1 114 ? 11.085 5.047 -7.635 1.00 85.38 114 LEU A CA 1
ATOM 977 C C . LEU A 1 114 ? 11.787 4.141 -8.658 1.00 85.38 114 LEU A C 1
ATOM 979 O O . LEU A 1 114 ? 12.193 3.031 -8.326 1.00 85.38 114 LEU A O 1
ATOM 983 N N . TYR A 1 115 ? 11.950 4.583 -9.907 1.00 84.00 115 TYR A N 1
ATOM 984 C CA . TYR A 1 115 ? 12.621 3.772 -10.927 1.00 84.00 115 TYR A CA 1
ATOM 985 C C . TYR A 1 115 ? 14.109 3.573 -10.651 1.00 84.00 115 TYR A C 1
ATOM 987 O O . TYR A 1 115 ? 14.643 2.517 -11.000 1.00 84.00 115 TYR A O 1
ATOM 995 N N . ILE A 1 116 ? 14.781 4.568 -10.072 1.00 82.69 116 ILE A N 1
ATOM 996 C CA . ILE A 1 116 ? 16.185 4.457 -9.665 1.00 82.69 116 ILE A CA 1
ATOM 997 C C . ILE A 1 116 ? 16.310 3.407 -8.557 1.00 82.69 116 ILE A C 1
ATOM 999 O O . ILE A 1 116 ? 17.129 2.492 -8.677 1.00 82.69 116 ILE A O 1
ATOM 1003 N N . ASP A 1 117 ? 15.448 3.481 -7.545 1.00 81.38 117 ASP A N 1
ATOM 1004 C CA . ASP A 1 117 ? 15.451 2.559 -6.410 1.00 81.38 117 ASP A CA 1
ATOM 1005 C C . ASP A 1 117 ? 15.090 1.127 -6.826 1.00 81.38 117 ASP A C 1
ATOM 1007 O O . ASP A 1 117 ? 15.780 0.176 -6.451 1.00 81.38 117 ASP A O 1
ATOM 1011 N N . LEU A 1 118 ? 14.061 0.953 -7.665 1.00 78.94 118 LEU A N 1
ATOM 1012 C CA . LEU A 1 118 ? 13.615 -0.364 -8.139 1.00 78.94 118 LEU A CA 1
ATOM 1013 C C . LEU A 1 118 ? 14.650 -1.070 -9.020 1.00 78.94 118 LEU A C 1
ATOM 1015 O O . LEU A 1 118 ? 14.757 -2.295 -8.987 1.00 78.94 118 LEU A O 1
ATOM 1019 N N . LYS A 1 119 ? 15.416 -0.322 -9.820 1.00 75.25 119 LYS A N 1
ATOM 1020 C CA . LYS A 1 119 ? 16.496 -0.887 -10.644 1.00 75.25 119 LYS A CA 1
ATOM 1021 C C . LYS A 1 119 ? 17.721 -1.288 -9.823 1.00 75.25 119 LYS A C 1
ATOM 1023 O O . LYS A 1 119 ? 18.534 -2.080 -10.303 1.00 75.25 119 LYS A O 1
ATOM 1028 N N . GLY A 1 120 ? 17.864 -0.734 -8.618 1.00 62.56 120 GLY A N 1
ATOM 1029 C CA . GLY A 1 120 ? 19.082 -0.799 -7.823 1.00 62.56 120 GLY A CA 1
ATOM 1030 C C . GLY A 1 120 ? 20.260 -0.091 -8.507 1.00 62.56 120 GLY A C 1
ATOM 1031 O O . GLY A 1 120 ? 20.291 0.124 -9.719 1.00 62.56 120 GLY A O 1
ATOM 1032 N N . GLN A 1 121 ? 21.308 0.217 -7.745 1.00 52.53 121 GLN A N 1
ATOM 1033 C CA . GLN A 1 121 ? 22.570 0.791 -8.246 1.00 52.53 121 GLN A CA 1
ATOM 1034 C C . GLN A 1 121 ? 23.348 -0.121 -9.236 1.00 52.53 121 GLN A C 1
ATOM 1036 O O . GLN A 1 121 ? 24.517 0.127 -9.510 1.00 52.53 121 GLN A O 1
ATOM 1041 N N . TYR A 1 122 ? 22.739 -1.171 -9.797 1.00 46.75 122 TYR A N 1
ATOM 1042 C CA . TYR A 1 122 ? 23.406 -2.213 -10.588 1.00 46.75 122 TYR A CA 1
ATOM 1043 C C . TYR A 1 122 ? 23.522 -1.928 -12.093 1.00 46.75 122 TYR A C 1
ATOM 1045 O O . TYR A 1 122 ? 24.290 -2.596 -12.787 1.00 46.75 122 TYR A O 1
ATOM 1053 N N . LEU A 1 123 ? 22.805 -0.943 -12.637 1.00 48.47 123 LEU A N 1
ATOM 1054 C CA . LEU A 1 123 ? 22.889 -0.633 -14.073 1.00 48.47 123 LEU A CA 1
ATOM 1055 C C . LEU A 1 123 ? 24.076 0.254 -14.493 1.00 48.47 123 LEU A C 1
ATOM 1057 O O . LEU A 1 123 ? 24.651 -0.034 -15.546 1.00 48.47 123 LEU A O 1
ATOM 1061 N N . PRO A 1 124 ? 24.534 1.255 -13.712 1.00 49.88 124 PRO A N 1
ATOM 1062 C CA . PRO A 1 124 ? 25.684 2.065 -14.118 1.00 49.88 124 PRO A CA 1
ATOM 1063 C C . PRO A 1 124 ? 26.975 1.244 -14.279 1.00 49.88 124 PRO A C 1
ATOM 1065 O O . PRO A 1 124 ? 27.827 1.577 -15.103 1.00 49.88 124 PRO A O 1
ATOM 1068 N N . GLU A 1 125 ? 27.136 0.158 -13.516 1.00 47.00 125 GLU A N 1
ATOM 1069 C CA . GLU A 1 125 ? 28.313 -0.722 -13.591 1.00 47.00 125 GLU A CA 1
ATOM 1070 C C . GLU A 1 125 ? 28.253 -1.695 -14.782 1.00 47.00 125 GLU A C 1
ATOM 1072 O O . GLU A 1 125 ? 29.281 -2.001 -15.399 1.00 47.00 125 GLU A O 1
ATOM 1077 N N . LEU A 1 126 ? 27.053 -2.125 -15.182 1.00 47.25 126 LEU A N 1
ATOM 1078 C CA . LEU A 1 126 ? 26.844 -2.936 -16.386 1.00 47.25 126 LEU A CA 1
ATOM 1079 C C . LEU A 1 126 ? 27.035 -2.126 -17.678 1.00 47.25 126 LEU A C 1
ATOM 1081 O O . LEU A 1 126 ? 27.579 -2.646 -18.652 1.00 47.25 126 LEU A O 1
ATOM 1085 N N . GLU A 1 127 ? 26.670 -0.843 -17.689 1.00 49.94 127 GLU A N 1
ATOM 1086 C CA . GLU A 1 127 ? 26.954 0.041 -18.828 1.00 49.94 127 GLU A CA 1
ATOM 1087 C C . GLU A 1 127 ? 28.441 0.426 -18.903 1.00 49.94 127 GLU A C 1
ATOM 1089 O O . GLU A 1 127 ? 29.041 0.372 -19.980 1.00 49.94 127 GLU A O 1
ATOM 1094 N N . LYS A 1 128 ? 29.095 0.691 -17.760 1.00 50.44 128 LYS A N 1
ATOM 1095 C CA . LYS A 1 128 ? 30.553 0.923 -17.711 1.00 50.44 128 LYS A CA 1
ATOM 1096 C C . LYS A 1 128 ? 31.376 -0.300 -18.133 1.00 50.44 128 LYS A C 1
ATOM 1098 O O . LYS A 1 128 ? 32.423 -0.140 -18.760 1.00 50.44 128 LYS A O 1
ATOM 1103 N N . SER A 1 129 ? 30.931 -1.517 -17.816 1.00 50.44 129 SER A N 1
ATOM 1104 C CA . SER A 1 129 ? 31.628 -2.753 -18.213 1.00 50.44 129 SER A CA 1
ATOM 1105 C C . SER A 1 129 ? 31.384 -3.155 -19.674 1.00 50.44 129 SER A C 1
ATOM 1107 O O . SER A 1 129 ? 32.264 -3.771 -20.278 1.00 50.44 129 SER A O 1
ATOM 1109 N N . LYS A 1 130 ? 30.252 -2.765 -20.279 1.00 49.72 130 LYS A N 1
ATOM 1110 C CA . LYS A 1 130 ? 30.022 -2.909 -21.727 1.00 49.72 130 LYS A CA 1
ATOM 1111 C C . LYS A 1 130 ? 30.855 -1.930 -22.557 1.00 49.72 130 LYS A C 1
ATOM 1113 O O . LYS A 1 130 ? 31.437 -2.356 -23.550 1.00 49.72 130 LYS A O 1
ATOM 1118 N N . ASN A 1 131 ? 31.002 -0.677 -22.122 1.00 50.28 131 ASN A N 1
ATOM 1119 C CA . ASN A 1 131 ? 31.833 0.299 -22.842 1.00 50.28 131 ASN A CA 1
ATOM 1120 C C . ASN A 1 131 ? 33.339 -0.014 -22.768 1.00 50.28 131 ASN A C 1
ATOM 1122 O O . ASN A 1 131 ? 34.048 0.214 -23.740 1.00 50.28 131 ASN A O 1
ATOM 1126 N N . LYS A 1 132 ? 33.831 -0.647 -21.691 1.00 50.41 132 LYS A N 1
ATOM 1127 C CA . LYS A 1 132 ? 35.238 -1.096 -21.607 1.00 50.41 132 LYS A CA 1
ATOM 1128 C C . LYS A 1 132 ? 35.605 -2.271 -22.523 1.00 50.41 132 LYS A C 1
ATOM 1130 O O . LYS A 1 132 ? 36.787 -2.496 -22.752 1.00 50.41 132 LYS A O 1
ATOM 1135 N N . LYS A 1 133 ? 34.637 -3.046 -23.028 1.00 49.81 133 LYS A N 1
ATOM 1136 C CA . LYS A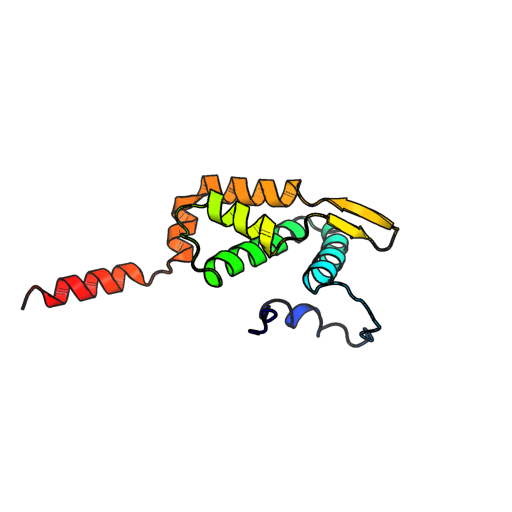 1 133 ? 34.904 -4.172 -23.948 1.00 49.81 133 LYS A CA 1
ATOM 1137 C C . LYS A 1 133 ? 35.002 -3.759 -25.421 1.00 49.81 133 LYS A C 1
ATOM 1139 O O . LYS A 1 133 ? 35.347 -4.603 -26.238 1.00 49.81 133 LYS A O 1
ATOM 1144 N N . HIS A 1 134 ? 34.706 -2.502 -25.751 1.00 49.88 134 HIS A N 1
ATOM 1145 C CA . HIS A 1 134 ? 34.774 -1.976 -27.119 1.00 49.88 134 HIS A CA 1
ATOM 1146 C C . HIS A 1 134 ? 36.003 -1.090 -27.395 1.00 49.88 134 HIS A C 1
ATOM 1148 O O . HIS A 1 134 ? 36.156 -0.627 -28.520 1.00 49.88 134 HIS A O 1
ATOM 1154 N N . GLU A 1 135 ? 36.885 -0.885 -26.411 1.00 47.31 135 GLU A N 1
ATOM 1155 C CA . GLU A 1 135 ? 38.108 -0.069 -26.540 1.00 47.31 135 GLU A CA 1
ATOM 1156 C C . GLU A 1 135 ? 39.418 -0.887 -26.490 1.00 47.31 135 GLU A C 1
ATOM 1158 O O . GLU A 1 135 ? 40.467 -0.334 -26.173 1.00 47.31 135 GLU A O 1
ATOM 1163 N N . ASN A 1 136 ? 39.388 -2.186 -26.809 1.00 38.72 136 ASN A N 1
ATOM 1164 C CA . ASN A 1 136 ? 40.601 -3.008 -26.962 1.00 38.72 136 ASN A CA 1
ATOM 1165 C C . ASN A 1 136 ? 40.589 -3.794 -28.271 1.00 38.72 136 ASN A C 1
ATOM 1167 O O . ASN A 1 136 ? 39.554 -4.445 -28.541 1.00 38.72 136 ASN A O 1
#

Foldseek 3Di:
DDDPPCPVPCPVVVVPDPDPDPPDDPDDPVLVQQQVVVVVCVVPNDSLLVSLLVLLLVLLVVDPPDLVPLVVSLVVCVVPPDDQWDQYPVRDIDGCVVSSVVSSVVCVVVVVVVVDVSVDPPPVVVVVVVVVVVPD

Sequence (136 aa):
MVNRTLDYGFNWTLYQEDDATIEDYDDSIISLQLKHFTEKEKNKKGYIKALYLHHLLDFFKETYVNIYNLELVFEKFLQNKVLIEITDTEGNHINFQEEIQEIFKLLRENKEELYIDLKGQYLPELEKSKNKKHEN